Protein AF-A0A7Y6BSY3-F1 (afdb_monomer_lite)

Secondary structure (DSSP, 8-state):
-PPP-----EE-EEE-HHHHHHHHTT--PPPP-TTEEE-SS--HHHHHHHHHHHHHTT--SSHHHHHHHHHTTSEEGGG-

Foldseek 3Di:
DDPPPDDKDWAADEEEPVVVCVVPVVDPDDDDCARYDYDNDDDVVVVVVVVVVQLVQLDDDDPVSSVVSRNRHTPIPVVD

Radius of gyration: 15.55 Å; chains: 1; bounding box: 30×26×54 Å

Organism: NCBI:txid248903

pLDDT: mean 90.12, std 11.7, range [40.72, 97.62]

InterPro domains:
  IPR028964 Immunity protein 8 [PF15586] (6-79)

Structure (mmCIF, N/CA/C/O backbone):
data_AF-A0A7Y6BSY3-F1
#
_entry.id   AF-A0A7Y6BSY3-F1
#
loop_
_atom_site.group_PDB
_atom_site.id
_atom_site.type_symbol
_atom_site.label_atom_id
_atom_site.label_alt_id
_atom_site.label_comp_id
_atom_site.label_asym_id
_atom_site.label_entity_id
_atom_site.label_seq_id
_atom_site.pdbx_PDB_ins_code
_atom_site.Cartn_x
_atom_site.Cartn_y
_atom_site.Cartn_z
_atom_site.occupancy
_atom_site.B_iso_or_equiv
_atom_site.auth_seq_id
_atom_site.auth_comp_id
_atom_site.auth_asym_id
_atom_site.auth_atom_id
_atom_site.pdbx_PDB_model_num
ATOM 1 N N . MET A 1 1 ? -2.546 0.346 -38.098 1.00 40.72 1 MET A N 1
ATOM 2 C CA . MET A 1 1 ? -3.356 -0.213 -36.998 1.00 40.72 1 MET A CA 1
ATOM 3 C C . MET A 1 1 ? -2.681 0.213 -35.702 1.00 40.72 1 MET A C 1
ATOM 5 O O . MET A 1 1 ? -1.582 -0.255 -35.446 1.00 40.72 1 MET A O 1
ATOM 9 N N . LYS A 1 2 ? -3.220 1.204 -34.977 1.00 45.34 2 LYS A N 1
ATOM 10 C CA . LYS A 1 2 ? -2.699 1.543 -33.642 1.00 45.34 2 LYS A CA 1
ATOM 11 C C . LYS A 1 2 ? -3.162 0.421 -32.716 1.00 45.34 2 LYS A C 1
ATOM 13 O O . LYS A 1 2 ? -4.364 0.217 -32.607 1.00 45.34 2 LYS A O 1
ATOM 18 N N . SER A 1 3 ? -2.237 -0.343 -32.147 1.00 51.47 3 SER A N 1
ATOM 19 C CA . SER A 1 3 ? -2.559 -1.246 -31.044 1.00 51.47 3 SER A CA 1
ATOM 20 C C . SER A 1 3 ? -3.114 -0.398 -29.901 1.00 51.47 3 SER A C 1
ATOM 22 O O . SER A 1 3 ? -2.455 0.562 -29.497 1.00 51.47 3 SER A O 1
ATOM 24 N N . GLU A 1 4 ? -4.317 -0.704 -29.419 1.00 59.59 4 GLU A N 1
ATOM 25 C CA . GLU A 1 4 ? -4.781 -0.186 -28.131 1.00 59.59 4 GLU A CA 1
ATOM 26 C C . GLU A 1 4 ? -3.752 -0.594 -27.077 1.00 59.59 4 GLU A C 1
ATOM 28 O O . GLU A 1 4 ? -3.490 -1.781 -26.881 1.00 59.59 4 GLU A O 1
ATOM 33 N N . VAL A 1 5 ? -3.115 0.391 -26.447 1.00 58.03 5 VAL A N 1
ATOM 34 C CA . VAL A 1 5 ? -2.336 0.137 -25.240 1.00 58.03 5 VAL A CA 1
ATOM 35 C C . VAL A 1 5 ? -3.371 -0.113 -24.158 1.00 58.03 5 VAL A C 1
ATOM 37 O O . VAL A 1 5 ? -4.129 0.785 -23.801 1.00 58.03 5 VAL A O 1
ATOM 40 N N . LYS A 1 6 ? -3.478 -1.366 -23.727 1.00 71.62 6 LYS A N 1
ATOM 41 C CA . LYS A 1 6 ? -4.324 -1.723 -22.601 1.00 71.62 6 LYS A CA 1
ATOM 42 C C . LYS A 1 6 ? -3.542 -1.363 -21.344 1.00 71.62 6 LYS A C 1
ATOM 44 O O . LYS A 1 6 ? -2.555 -2.021 -21.026 1.00 71.62 6 LYS A O 1
ATOM 49 N N . ASP A 1 7 ? -3.930 -0.267 -20.708 1.00 83.12 7 ASP A N 1
ATOM 50 C CA . ASP A 1 7 ? -3.318 0.155 -19.455 1.00 83.12 7 ASP A CA 1
ATOM 51 C C . ASP A 1 7 ? -3.752 -0.793 -18.331 1.00 83.12 7 ASP A C 1
ATOM 53 O O . ASP A 1 7 ? -4.921 -1.168 -18.237 1.00 83.12 7 ASP A O 1
ATOM 57 N N . GLU A 1 8 ? -2.806 -1.169 -17.470 1.00 89.38 8 GLU A N 1
ATOM 58 C CA . GLU A 1 8 ? -3.088 -1.948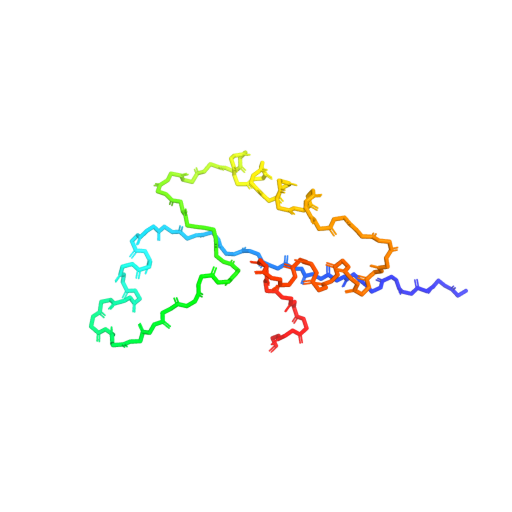 -16.266 1.00 89.38 8 GLU A CA 1
ATOM 59 C C . GLU A 1 8 ? -3.197 -1.014 -15.059 1.00 89.38 8 GLU A C 1
ATOM 61 O O . GLU A 1 8 ? -2.260 -0.279 -14.734 1.00 89.38 8 GLU A O 1
ATOM 66 N N . VAL A 1 9 ? -4.347 -1.041 -14.380 1.00 93.12 9 VAL A N 1
ATOM 67 C CA . VAL A 1 9 ? -4.648 -0.125 -13.272 1.00 93.12 9 VAL A CA 1
ATOM 68 C C . VAL A 1 9 ? -4.549 -0.846 -11.933 1.00 93.12 9 VAL A C 1
ATOM 70 O O . VAL A 1 9 ? -5.292 -1.782 -11.651 1.00 93.12 9 VAL A O 1
ATOM 73 N N . PHE A 1 10 ? -3.671 -0.349 -11.062 1.00 95.12 10 PHE A N 1
ATOM 74 C CA . PHE A 1 10 ? -3.502 -0.835 -9.693 1.00 95.12 10 PHE A CA 1
ATOM 75 C C . PHE A 1 10 ? -3.922 0.239 -8.689 1.00 95.12 10 PHE A C 1
ATOM 77 O O . PHE A 1 10 ? -3.441 1.373 -8.731 1.00 95.12 10 PHE A O 1
ATOM 84 N N . ARG A 1 11 ? -4.823 -0.113 -7.769 1.00 95.50 11 ARG A N 1
ATOM 85 C CA . ARG A 1 11 ? -5.453 0.815 -6.824 1.00 95.50 11 ARG A CA 1
ATOM 86 C C . ARG A 1 11 ? -4.887 0.659 -5.415 1.00 95.50 11 ARG A C 1
ATOM 88 O O . ARG A 1 11 ? -4.757 -0.450 -4.895 1.00 95.50 11 ARG A O 1
ATOM 95 N N . PHE A 1 12 ? -4.624 1.801 -4.785 1.00 96.31 12 PHE A N 1
ATOM 96 C CA . PHE A 1 12 ? -4.421 1.928 -3.346 1.00 96.31 12 PHE A CA 1
ATOM 97 C C . PHE A 1 12 ? -5.568 2.736 -2.738 1.00 96.31 12 PHE A C 1
ATOM 99 O O . PHE A 1 12 ? -5.953 3.781 -3.261 1.00 96.31 12 PHE A O 1
ATOM 106 N N . TYR A 1 13 ? -6.071 2.283 -1.599 1.00 95.12 13 TYR A N 1
ATOM 107 C CA . TYR A 1 13 ? -7.042 2.974 -0.771 1.00 95.12 13 TYR A CA 1
ATOM 108 C C . TYR A 1 13 ? -6.324 3.615 0.406 1.00 95.12 13 TYR A C 1
ATOM 110 O O . TYR A 1 13 ? -5.669 2.942 1.201 1.00 95.12 13 TYR A O 1
ATOM 118 N N . ILE A 1 14 ? -6.455 4.929 0.533 1.00 96.25 14 ILE A N 1
ATOM 119 C CA . ILE A 1 14 ? -5.876 5.662 1.653 1.00 96.25 14 ILE A CA 1
ATOM 120 C C . ILE A 1 14 ? -6.952 5.801 2.715 1.00 96.25 14 ILE A C 1
ATOM 122 O O . ILE A 1 14 ? -8.003 6.392 2.470 1.00 96.25 14 ILE A O 1
ATOM 126 N N . VAL A 1 15 ? -6.700 5.235 3.890 1.00 95.94 15 VAL A N 1
ATOM 127 C CA . VAL A 1 15 ? -7.690 5.163 4.968 1.00 95.94 15 VAL A CA 1
ATOM 128 C C . VAL A 1 15 ? -7.109 5.685 6.272 1.00 95.94 15 VAL A C 1
ATOM 130 O O . VAL A 1 15 ? -5.901 5.652 6.506 1.00 95.94 15 VAL A O 1
ATOM 133 N N . SER A 1 16 ? -7.982 6.175 7.147 1.00 95.31 16 SER A N 1
ATOM 134 C CA . SER A 1 16 ? -7.577 6.566 8.496 1.00 95.31 16 SER A CA 1
ATOM 135 C C . SER A 1 16 ? -7.534 5.348 9.429 1.00 95.31 16 SER A C 1
ATOM 137 O O . SER A 1 16 ? -8.301 4.403 9.231 1.00 95.31 16 SER A O 1
ATOM 139 N N . PRO A 1 17 ? -6.738 5.374 10.511 1.00 95.31 17 PRO A N 1
ATOM 140 C CA . PRO A 1 17 ? -6.793 4.351 11.553 1.00 95.31 17 PRO A CA 1
ATOM 141 C C . PRO A 1 17 ? -8.201 4.155 12.132 1.00 95.31 17 PRO A C 1
ATOM 143 O O . PRO A 1 17 ? -8.579 3.038 12.465 1.00 95.31 17 PRO A O 1
ATOM 146 N N . LYS A 1 18 ? -9.011 5.224 12.195 1.00 95.00 18 LYS A N 1
ATOM 147 C CA . LYS A 1 18 ? -10.409 5.156 12.651 1.00 95.00 18 LYS A CA 1
ATOM 148 C C . LYS A 1 18 ? -11.267 4.248 11.771 1.00 95.00 18 LYS A C 1
ATOM 150 O O . LYS A 1 18 ? -12.162 3.590 12.288 1.00 95.00 18 LYS A O 1
ATOM 155 N N . TRP A 1 19 ? -11.004 4.208 10.463 1.00 93.12 19 TRP A N 1
ATOM 156 C CA . TRP A 1 19 ? -11.704 3.296 9.560 1.00 93.12 19 TRP A CA 1
ATOM 157 C C . TRP A 1 19 ? -11.387 1.841 9.907 1.00 93.12 19 TRP A C 1
ATOM 159 O O . TRP A 1 19 ? -12.316 1.064 10.090 1.00 93.12 19 TRP A O 1
ATOM 169 N N . LEU A 1 20 ? -10.106 1.499 10.091 1.00 92.56 20 LEU A N 1
ATOM 170 C CA . LEU A 1 20 ? -9.711 0.135 10.454 1.00 92.56 20 LEU A CA 1
ATOM 171 C C . LEU A 1 20 ? -10.323 -0.283 11.796 1.00 92.56 20 LEU A C 1
ATOM 173 O O . LEU A 1 20 ? -10.877 -1.371 11.899 1.00 92.56 20 LEU A O 1
ATOM 177 N N . LEU A 1 21 ? -10.282 0.597 12.803 1.00 93.31 21 LEU A N 1
ATOM 178 C CA . LEU A 1 21 ? -10.906 0.327 14.101 1.00 93.31 21 LEU A CA 1
ATOM 179 C C . LEU A 1 21 ? -12.401 0.037 13.963 1.00 93.31 21 LEU A C 1
ATOM 181 O O . LEU A 1 21 ? -12.879 -0.931 14.536 1.00 93.31 21 LEU A O 1
ATOM 185 N N . LYS A 1 22 ? -13.119 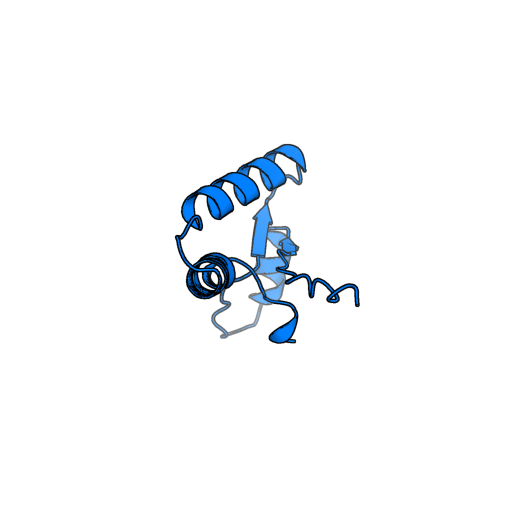0.824 13.155 1.00 92.38 22 LYS A N 1
ATOM 186 C CA . LYS A 1 22 ? -14.548 0.613 12.900 1.00 92.38 22 LYS A CA 1
ATOM 187 C C . LYS A 1 22 ? -14.833 -0.706 12.173 1.00 92.38 22 LYS A C 1
ATOM 189 O O . LYS A 1 22 ? -15.864 -1.313 12.423 1.00 92.38 22 LYS A O 1
ATOM 194 N N . VAL A 1 23 ? -13.962 -1.127 11.253 1.00 90.62 23 VAL A N 1
ATOM 195 C CA . VAL A 1 23 ? -14.110 -2.411 10.542 1.00 90.62 23 VAL A CA 1
ATOM 196 C C . VAL A 1 23 ? -13.902 -3.595 11.491 1.00 90.62 23 VAL A C 1
ATOM 198 O O . VAL A 1 23 ? -14.589 -4.606 11.371 1.00 90.62 23 VAL A O 1
ATOM 201 N N . LEU A 1 24 ? -12.976 -3.463 12.442 1.00 92.25 24 LEU A N 1
ATOM 202 C CA . LEU A 1 24 ? -12.660 -4.508 13.417 1.00 92.25 24 LEU A CA 1
ATOM 203 C C . LEU A 1 24 ? -13.612 -4.526 14.623 1.00 92.25 24 LEU A C 1
ATOM 205 O O . LEU A 1 24 ? -13.743 -5.550 15.289 1.00 92.25 24 LEU A O 1
ATOM 209 N N . GLU A 1 25 ? -14.273 -3.411 14.931 1.00 94.31 25 GLU A N 1
ATOM 210 C CA . GLU A 1 25 ? -15.176 -3.299 16.076 1.00 94.31 25 GLU A CA 1
ATOM 211 C C . GLU A 1 25 ? -16.348 -4.288 15.967 1.00 94.31 25 GLU A C 1
ATOM 213 O O . GLU A 1 25 ? -17.139 -4.249 15.026 1.00 94.31 25 GLU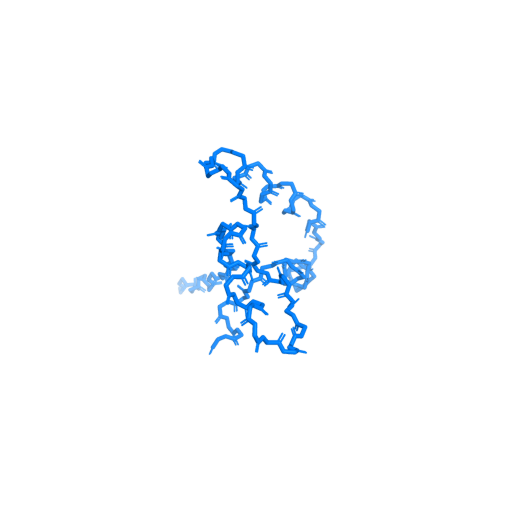 A O 1
ATOM 218 N N . GLY A 1 26 ? -16.457 -5.195 16.944 1.00 88.50 26 GLY A N 1
ATOM 219 C CA . GLY A 1 26 ? -17.501 -6.226 16.972 1.00 88.50 26 GLY A CA 1
ATOM 220 C C . GLY A 1 26 ? -17.344 -7.322 15.910 1.00 88.50 26 GLY A C 1
ATOM 221 O O . GLY A 1 26 ? -18.282 -8.089 15.696 1.00 88.50 26 GLY A O 1
ATOM 222 N N . SER A 1 27 ? -16.189 -7.396 15.244 1.00 87.44 27 SER A N 1
ATOM 223 C CA . SER A 1 27 ? -15.871 -8.400 14.230 1.00 87.44 27 SER A CA 1
ATOM 224 C C . SER A 1 27 ? -14.816 -9.378 14.750 1.00 87.44 27 SER A C 1
ATOM 226 O O . SER A 1 27 ? -13.734 -8.965 15.154 1.00 87.44 27 SER A O 1
ATOM 228 N N . ASP A 1 28 ? -15.085 -10.682 14.656 1.00 87.56 28 ASP A N 1
ATOM 229 C CA . ASP A 1 28 ? -14.080 -11.735 14.891 1.00 87.56 28 ASP A CA 1
ATOM 230 C C . ASP A 1 28 ? -13.215 -12.009 13.642 1.00 87.56 28 ASP A C 1
ATOM 232 O O . ASP A 1 28 ? -12.450 -12.976 13.587 1.00 87.56 28 ASP A O 1
ATOM 236 N N . LYS A 1 29 ? -13.363 -11.196 12.587 1.00 86.38 29 LYS A N 1
ATOM 237 C CA . LYS A 1 29 ? -12.659 -11.395 11.318 1.00 86.38 29 LYS A CA 1
ATOM 238 C C . LYS A 1 29 ? -11.252 -10.813 11.367 1.00 86.38 29 LYS A C 1
ATOM 240 O O . LYS A 1 29 ? -11.010 -9.739 11.909 1.00 86.38 29 LYS A O 1
ATOM 245 N N . ILE A 1 30 ? -10.333 -11.515 10.713 1.00 87.94 30 ILE A N 1
ATOM 246 C CA . ILE A 1 30 ? -8.982 -11.028 10.454 1.00 87.94 30 ILE A CA 1
ATOM 247 C C . ILE A 1 30 ? -9.012 -10.232 9.150 1.00 87.94 30 ILE A C 1
ATOM 249 O O . ILE A 1 30 ? -9.290 -10.790 8.089 1.00 87.94 30 ILE A O 1
ATOM 253 N N . GLU A 1 31 ? -8.697 -8.942 9.230 1.00 89.62 31 GLU A N 1
ATOM 254 C CA . GLU A 1 31 ? -8.598 -8.072 8.058 1.00 89.62 31 GLU A CA 1
ATOM 255 C C . GLU A 1 31 ? -7.199 -8.120 7.439 1.00 89.62 31 GLU A C 1
ATOM 257 O O . GLU A 1 31 ? -6.180 -8.002 8.126 1.00 89.62 31 GLU A O 1
ATOM 262 N N . LEU A 1 32 ? -7.149 -8.254 6.113 1.00 87.31 32 LEU A N 1
ATOM 263 C CA . LEU A 1 32 ? -5.909 -8.218 5.345 1.00 87.31 32 LEU A CA 1
ATOM 264 C C . LEU A 1 32 ? -5.713 -6.820 4.746 1.00 87.31 32 LEU A C 1
ATOM 266 O O . LEU A 1 32 ? -6.486 -6.384 3.902 1.00 87.31 32 LEU A O 1
ATOM 270 N N . GLY A 1 33 ? -4.631 -6.132 5.114 1.00 89.38 33 GLY A N 1
ATOM 271 C CA . GLY A 1 33 ? -4.358 -4.755 4.674 1.00 89.38 33 GLY A CA 1
ATOM 272 C C . GLY A 1 33 ? -3.911 -4.575 3.213 1.00 89.38 33 GLY A C 1
ATOM 273 O O . GLY A 1 33 ? -3.372 -3.518 2.884 1.00 89.38 33 GLY A O 1
ATOM 274 N N . ARG A 1 34 ? -4.072 -5.575 2.331 1.00 93.50 34 ARG A N 1
ATOM 275 C CA . ARG A 1 34 ? -3.666 -5.462 0.914 1.00 93.50 34 ARG A CA 1
ATOM 276 C C . ARG A 1 34 ? -4.459 -4.343 0.239 1.00 93.50 34 ARG A C 1
ATOM 278 O O . ARG A 1 34 ? -5.670 -4.264 0.393 1.00 93.50 34 ARG A O 1
ATOM 285 N N . GLY A 1 35 ? -3.778 -3.484 -0.514 1.00 95.44 35 GLY A N 1
ATOM 286 C CA . GLY A 1 35 ? -4.390 -2.335 -1.173 1.00 95.44 35 GLY A CA 1
ATOM 287 C C . GLY A 1 35 ? -4.612 -1.135 -0.259 1.00 95.44 35 GLY A C 1
ATOM 288 O O . GLY A 1 35 ? -5.011 -0.096 -0.767 1.00 95.44 35 GLY A O 1
ATOM 289 N N . TYR A 1 36 ? -4.332 -1.215 1.047 1.00 95.81 36 TYR A N 1
ATOM 290 C CA . TYR A 1 36 ? -4.584 -0.117 1.980 1.00 95.81 36 TYR A CA 1
ATOM 291 C C . TYR A 1 36 ? -3.298 0.583 2.430 1.00 95.81 36 TYR A C 1
ATOM 293 O O . TYR A 1 36 ? -2.351 -0.038 2.914 1.00 95.81 36 TYR A O 1
ATOM 301 N N . LEU A 1 37 ? -3.292 1.912 2.340 1.00 95.81 37 LEU A N 1
ATOM 302 C CA . LEU A 1 37 ? -2.323 2.784 2.998 1.00 95.81 37 LEU A CA 1
ATOM 303 C C . LEU A 1 37 ? -3.020 3.480 4.168 1.00 95.81 37 LEU A C 1
ATOM 305 O O . LEU A 1 37 ? -3.845 4.372 3.980 1.00 95.81 37 LEU A O 1
ATOM 309 N N . ILE A 1 38 ? -2.698 3.055 5.387 1.00 95.44 38 ILE A N 1
ATOM 310 C CA . ILE A 1 38 ? -3.321 3.581 6.603 1.00 95.44 38 ILE A CA 1
ATOM 311 C C . ILE A 1 38 ? -2.492 4.758 7.124 1.00 95.44 38 ILE A C 1
ATOM 313 O O . ILE A 1 38 ? -1.318 4.584 7.447 1.00 95.44 38 ILE A O 1
ATOM 317 N N . THR A 1 39 ? -3.088 5.948 7.226 1.00 95.06 39 THR A N 1
ATOM 318 C CA . THR A 1 39 ? -2.406 7.152 7.733 1.00 95.06 39 THR A CA 1
ATOM 319 C C . THR A 1 39 ? -3.272 7.945 8.708 1.00 95.06 39 THR A C 1
ATOM 321 O O . THR A 1 39 ? -4.457 8.172 8.469 1.00 95.06 39 THR A O 1
ATOM 324 N N . SER A 1 40 ? -2.689 8.372 9.831 1.00 94.25 40 SER A N 1
ATOM 325 C CA . SER A 1 40 ? -3.344 9.254 10.809 1.00 94.25 40 SER A CA 1
ATOM 326 C C . SER A 1 40 ? -3.402 10.714 10.357 1.00 94.25 40 SER A C 1
ATOM 328 O O . SER A 1 40 ? -4.268 11.455 10.816 1.00 94.25 40 SER A O 1
ATOM 330 N N . ASP A 1 41 ? -2.503 11.107 9.458 1.00 93.38 41 ASP A N 1
ATOM 331 C CA . ASP A 1 41 ? -2.355 12.456 8.924 1.00 93.38 41 ASP A CA 1
ATOM 332 C C . ASP A 1 41 ? -2.250 12.352 7.399 1.00 93.38 41 ASP A C 1
ATOM 334 O O . ASP A 1 41 ? -1.246 11.878 6.853 1.00 93.38 41 ASP A O 1
ATOM 338 N N . TYR A 1 42 ? -3.337 12.690 6.702 1.00 93.94 42 TYR A N 1
ATOM 339 C CA . TYR A 1 42 ? -3.356 12.623 5.247 1.00 93.94 42 TYR A CA 1
ATOM 340 C C . TYR A 1 42 ? -2.454 13.713 4.674 1.00 93.94 42 TYR A C 1
ATOM 342 O O . TYR A 1 42 ? -2.730 14.905 4.781 1.00 93.94 42 TYR A O 1
ATOM 350 N N . ASN A 1 43 ? -1.388 13.280 4.012 1.00 96.19 43 ASN A N 1
ATOM 351 C CA . ASN A 1 43 ? -0.471 14.150 3.302 1.00 96.19 43 ASN A CA 1
ATOM 352 C C . ASN A 1 43 ? -0.121 13.493 1.968 1.00 96.19 43 ASN A C 1
ATOM 354 O O . ASN A 1 43 ? 0.529 12.446 1.943 1.00 96.19 43 ASN A O 1
ATOM 358 N N . ILE A 1 44 ? -0.558 14.112 0.872 1.00 96.19 44 ILE A N 1
ATOM 359 C CA . ILE A 1 44 ? -0.408 13.547 -0.471 1.00 96.19 44 ILE A CA 1
ATOM 360 C C . ILE A 1 44 ? 1.059 13.295 -0.831 1.00 96.19 44 ILE A C 1
ATOM 362 O O . ILE A 1 44 ? 1.382 12.217 -1.310 1.00 96.19 44 ILE A O 1
ATOM 366 N N . SER A 1 45 ? 1.974 14.202 -0.483 1.00 97.50 45 SER A N 1
ATOM 367 C CA . SER A 1 45 ? 3.399 14.031 -0.784 1.00 97.50 45 SER A CA 1
ATOM 368 C C . SER A 1 45 ? 4.011 12.841 -0.038 1.00 97.50 45 SER A C 1
ATOM 370 O O . SER A 1 45 ? 4.821 12.105 -0.600 1.00 97.50 45 SER A O 1
ATOM 372 N N . LYS A 1 46 ? 3.604 12.596 1.218 1.00 97.00 46 LYS A N 1
ATOM 373 C CA . LYS A 1 46 ? 4.033 11.398 1.969 1.00 97.00 46 LYS A CA 1
ATOM 374 C C . LYS A 1 46 ? 3.468 10.114 1.354 1.00 97.00 46 LYS A C 1
ATOM 376 O O . LYS A 1 46 ? 4.170 9.104 1.297 1.00 97.00 46 LYS A O 1
ATOM 381 N N . VAL A 1 47 ? 2.215 10.150 0.899 1.00 96.62 47 VAL A N 1
ATOM 382 C CA . VAL A 1 47 ? 1.559 9.028 0.213 1.00 96.62 47 VAL A CA 1
ATOM 383 C C . VAL A 1 47 ? 2.280 8.710 -1.095 1.00 96.62 47 VAL A C 1
ATOM 385 O O . VAL A 1 47 ? 2.671 7.564 -1.303 1.00 96.62 47 VAL A O 1
ATOM 388 N N . GLU A 1 48 ? 2.506 9.709 -1.946 1.00 97.50 48 GLU A N 1
ATOM 389 C CA . GLU A 1 48 ? 3.214 9.560 -3.221 1.00 97.50 48 GLU A CA 1
ATOM 390 C C . GLU A 1 48 ? 4.624 9.015 -3.009 1.00 97.50 48 GLU A C 1
ATOM 392 O O . GLU A 1 48 ? 5.025 8.056 -3.667 1.00 97.50 48 GLU A O 1
ATOM 397 N N . TYR A 1 49 ? 5.362 9.560 -2.037 1.00 97.62 49 TYR A N 1
ATOM 398 C CA . TYR A 1 49 ? 6.680 9.048 -1.669 1.00 97.62 49 TYR A CA 1
ATOM 399 C C . TYR A 1 49 ? 6.626 7.565 -1.277 1.00 97.62 49 TYR A C 1
ATOM 401 O O . TYR A 1 49 ? 7.455 6.762 -1.722 1.00 97.62 49 TYR A O 1
ATOM 409 N N . ARG A 1 50 ? 5.630 7.169 -0.473 1.00 96.81 50 ARG A N 1
ATOM 410 C CA . ARG A 1 50 ? 5.458 5.772 -0.067 1.00 96.81 50 ARG A CA 1
ATOM 411 C C . ARG A 1 50 ? 5.113 4.862 -1.247 1.00 96.81 50 ARG A C 1
ATOM 413 O O . ARG A 1 50 ? 5.703 3.785 -1.342 1.00 96.81 50 ARG A O 1
ATOM 420 N N . ILE A 1 51 ? 4.215 5.285 -2.137 1.00 96.75 51 ILE A N 1
ATOM 421 C CA . ILE A 1 51 ? 3.859 4.538 -3.353 1.00 96.75 51 ILE A CA 1
ATOM 422 C C . ILE A 1 51 ? 5.093 4.379 -4.244 1.00 96.75 51 ILE A C 1
ATOM 424 O O . ILE A 1 51 ? 5.433 3.258 -4.607 1.00 96.75 51 ILE A O 1
ATOM 428 N N . ASN A 1 52 ? 5.836 5.455 -4.505 1.00 97.06 52 ASN A N 1
ATOM 429 C CA . ASN A 1 52 ? 7.064 5.399 -5.301 1.00 97.06 52 ASN A CA 1
ATOM 430 C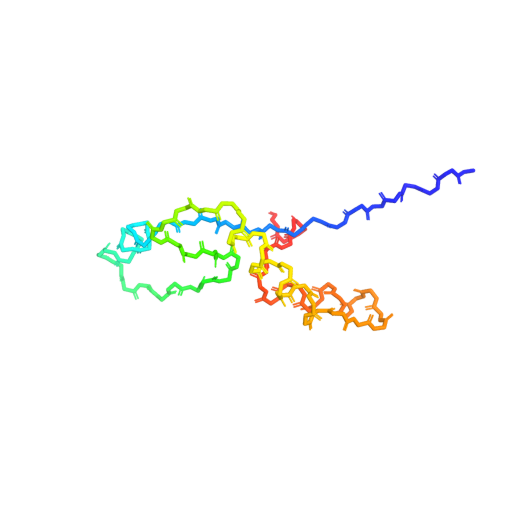 C . ASN A 1 52 ? 8.121 4.470 -4.687 1.00 97.06 52 ASN A C 1
ATOM 432 O O . ASN A 1 52 ? 8.778 3.720 -5.405 1.00 97.06 52 ASN A O 1
ATOM 436 N N . THR A 1 53 ? 8.241 4.452 -3.356 1.00 97.12 53 THR A N 1
ATOM 437 C CA . THR A 1 53 ? 9.128 3.515 -2.647 1.00 97.12 53 THR A CA 1
ATOM 438 C C . THR A 1 53 ? 8.703 2.059 -2.870 1.00 97.12 53 THR A C 1
ATOM 440 O O . THR A 1 53 ? 9.548 1.189 -3.071 1.00 97.12 53 THR A O 1
ATOM 443 N N . ILE A 1 54 ? 7.398 1.768 -2.852 1.00 96.19 54 ILE A N 1
ATOM 444 C CA . ILE A 1 54 ? 6.868 0.430 -3.164 1.00 96.19 54 ILE A CA 1
ATOM 445 C C . ILE A 1 54 ? 7.163 0.067 -4.624 1.00 96.19 54 ILE A C 1
ATOM 447 O O . ILE A 1 54 ? 7.697 -1.012 -4.885 1.00 96.19 54 ILE A O 1
ATOM 451 N N . LEU A 1 55 ? 6.874 0.971 -5.562 1.00 95.06 55 LEU A N 1
ATOM 452 C CA . LEU A 1 55 ? 7.086 0.747 -6.993 1.00 95.06 55 LEU A CA 1
ATOM 453 C C . LEU A 1 55 ? 8.567 0.551 -7.339 1.00 95.06 55 LEU A C 1
ATOM 455 O O . LEU A 1 55 ? 8.887 -0.307 -8.160 1.00 95.06 55 LEU A O 1
ATOM 459 N N . GLY A 1 56 ? 9.479 1.246 -6.654 1.00 95.38 56 GLY A N 1
ATOM 460 C CA . GLY A 1 56 ? 10.923 1.024 -6.781 1.00 95.38 56 GLY A CA 1
ATOM 461 C C . GLY A 1 56 ? 11.336 -0.424 -6.484 1.00 95.38 56 GLY A C 1
ATOM 462 O O . GLY A 1 56 ? 12.215 -0.963 -7.149 1.00 95.38 56 GLY A O 1
ATOM 463 N N . ASN A 1 57 ? 10.640 -1.104 -5.567 1.00 93.31 57 ASN A N 1
ATOM 464 C CA . ASN A 1 57 ? 10.882 -2.518 -5.247 1.00 93.31 57 ASN A CA 1
ATOM 465 C C . ASN A 1 57 ? 10.201 -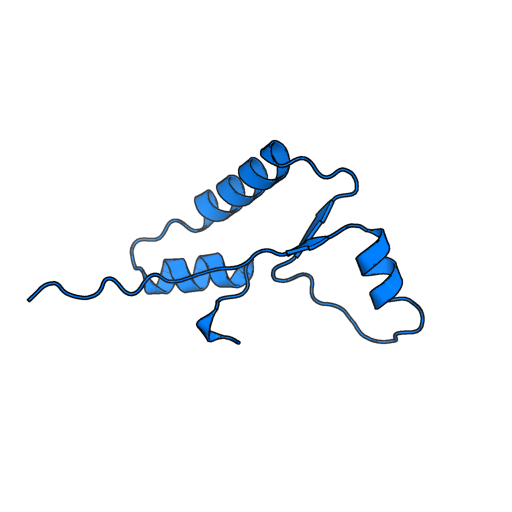3.502 -6.218 1.00 93.31 57 ASN A C 1
ATOM 467 O O . ASN A 1 57 ? 10.443 -4.716 -6.149 1.00 93.31 57 ASN A O 1
ATOM 471 N N . CYS A 1 58 ? 9.349 -3.004 -7.117 1.00 95.56 58 CYS A N 1
ATOM 472 C CA . CYS A 1 58 ? 8.591 -3.796 -8.089 1.00 95.56 58 CYS A CA 1
ATOM 473 C C . CYS A 1 58 ? 9.233 -3.818 -9.485 1.00 95.56 58 CYS A C 1
ATOM 475 O O . CYS A 1 58 ? 8.688 -4.444 -10.386 1.00 95.56 58 CYS A O 1
ATOM 477 N N . GLN A 1 59 ? 10.394 -3.183 -9.670 1.00 92.44 59 GLN A N 1
ATOM 478 C CA . GLN A 1 59 ? 11.118 -3.204 -10.944 1.00 92.44 59 GLN A CA 1
ATOM 479 C C . GLN A 1 59 ? 11.572 -4.628 -11.286 1.00 92.44 59 GLN A C 1
ATOM 481 O O . GLN A 1 59 ? 12.275 -5.270 -10.501 1.00 92.44 59 GLN A O 1
ATOM 486 N N . ARG A 1 60 ? 11.150 -5.139 -12.443 1.00 94.25 60 ARG A N 1
ATOM 487 C CA . ARG A 1 60 ? 11.464 -6.485 -12.947 1.00 94.25 60 ARG A CA 1
ATOM 488 C C . ARG A 1 60 ? 11.726 -6.429 -14.448 1.00 94.25 60 ARG A C 1
ATOM 490 O O . ARG A 1 60 ? 11.424 -5.432 -15.096 1.00 94.25 60 ARG A O 1
ATOM 497 N N . THR A 1 61 ? 12.304 -7.501 -14.983 1.00 94.38 61 THR A N 1
ATOM 498 C CA . THR A 1 61 ? 12.615 -7.616 -16.414 1.00 94.38 61 THR A CA 1
ATOM 499 C C . THR A 1 61 ? 11.368 -7.872 -17.256 1.00 94.38 61 THR A C 1
ATOM 501 O O . THR A 1 61 ? 11.248 -7.306 -18.338 1.00 94.38 61 THR A O 1
ATOM 504 N N . PHE A 1 62 ? 10.442 -8.703 -16.768 1.00 94.00 62 PHE A N 1
ATOM 505 C CA . PHE A 1 62 ? 9.236 -9.089 -17.498 1.00 94.00 62 PHE A CA 1
ATOM 506 C C . PHE A 1 62 ? 7.994 -8.414 -16.919 1.00 94.00 62 PHE A C 1
ATOM 508 O O . PHE A 1 62 ? 7.892 -8.216 -15.709 1.00 94.00 62 PHE A O 1
ATOM 515 N N . TRP A 1 63 ? 7.045 -8.062 -17.790 1.00 90.75 63 TRP A N 1
ATOM 516 C CA . TRP A 1 63 ? 5.832 -7.340 -17.395 1.00 90.75 63 TRP A CA 1
ATOM 517 C C . TRP A 1 63 ? 4.960 -8.141 -16.425 1.00 90.75 63 TRP A C 1
ATOM 519 O O . TRP A 1 63 ? 4.515 -7.597 -15.418 1.00 90.75 63 TRP A O 1
ATOM 529 N N . ASP A 1 64 ? 4.810 -9.444 -16.656 1.00 92.19 64 ASP A N 1
ATOM 530 C CA . ASP A 1 64 ? 4.057 -10.329 -15.762 1.00 92.19 64 ASP A CA 1
ATOM 531 C C . ASP A 1 64 ? 4.656 -10.337 -14.344 1.00 92.19 64 ASP A C 1
ATOM 533 O O . ASP A 1 64 ? 3.932 -10.279 -13.351 1.00 92.19 64 ASP A O 1
ATOM 537 N N . ASP A 1 65 ? 5.987 -10.284 -14.226 1.00 94.62 65 ASP A N 1
ATOM 538 C CA . ASP A 1 65 ? 6.662 -10.179 -12.929 1.00 94.62 65 ASP A CA 1
ATOM 539 C C . ASP A 1 65 ? 6.440 -8.814 -12.259 1.00 94.62 65 ASP A C 1
ATOM 541 O O . ASP A 1 65 ? 6.400 -8.729 -11.027 1.00 94.62 65 ASP A O 1
ATOM 545 N N . VAL A 1 66 ? 6.297 -7.737 -13.043 1.00 94.38 66 VAL A N 1
ATOM 546 C CA . VAL A 1 66 ? 5.927 -6.407 -12.528 1.00 94.38 66 VAL A CA 1
ATOM 547 C C . VAL A 1 66 ? 4.503 -6.444 -11.976 1.00 94.38 66 VAL A C 1
ATOM 549 O O . VAL A 1 66 ? 4.295 -6.025 -10.834 1.00 94.38 66 VAL A O 1
ATOM 552 N N . ILE A 1 67 ? 3.549 -7.003 -12.731 1.00 93.31 67 ILE A N 1
ATOM 553 C CA . ILE A 1 67 ? 2.157 -7.198 -12.294 1.00 93.31 67 ILE A CA 1
ATOM 554 C C . ILE A 1 67 ? 2.132 -7.996 -10.989 1.00 93.31 67 ILE A C 1
ATOM 556 O O . ILE A 1 67 ? 1.553 -7.542 -9.997 1.00 93.31 67 ILE A O 1
ATOM 560 N N . HIS A 1 68 ? 2.820 -9.139 -10.938 1.00 93.56 68 HIS A N 1
ATOM 561 C CA . HIS A 1 68 ? 2.928 -9.947 -9.723 1.00 93.56 68 HIS A CA 1
ATOM 562 C C . HIS A 1 68 ? 3.577 -9.175 -8.568 1.00 93.56 68 HIS A C 1
ATOM 564 O O . HIS A 1 68 ? 3.144 -9.289 -7.420 1.00 93.56 68 HIS A O 1
ATOM 570 N N . GLY A 1 69 ? 4.590 -8.355 -8.852 1.00 95.88 69 GLY A N 1
ATOM 571 C CA . GLY A 1 69 ? 5.262 -7.512 -7.869 1.00 95.88 69 GLY A CA 1
ATOM 572 C C . GLY A 1 69 ? 4.328 -6.491 -7.220 1.00 95.88 69 GLY A C 1
ATOM 573 O O . GLY A 1 69 ? 4.282 -6.424 -5.986 1.00 95.88 69 GLY A O 1
ATOM 574 N N . ILE A 1 70 ? 3.586 -5.740 -8.040 1.00 95.88 70 ILE A N 1
ATOM 575 C CA . ILE A 1 70 ? 2.667 -4.671 -7.616 1.00 95.88 70 ILE A CA 1
ATOM 576 C C . ILE A 1 70 ? 1.430 -5.250 -6.917 1.00 95.88 70 ILE A C 1
ATOM 578 O O . ILE A 1 70 ? 1.009 -4.712 -5.889 1.00 95.88 70 ILE A O 1
ATOM 582 N N . SER A 1 71 ? 0.902 -6.381 -7.399 1.00 95.00 71 SER A N 1
ATOM 583 C CA . SER A 1 71 ? -0.301 -7.045 -6.853 1.00 95.00 71 SER A CA 1
ATOM 584 C C . SER A 1 71 ? -0.149 -7.500 -5.397 1.00 95.00 71 SER A C 1
ATOM 586 O O . SER A 1 71 ? -1.130 -7.717 -4.691 1.00 95.00 71 SER A O 1
ATOM 588 N N . ARG A 1 72 ? 1.085 -7.604 -4.886 1.00 93.81 72 ARG A N 1
ATOM 589 C CA . ARG A 1 72 ? 1.331 -7.853 -3.452 1.00 93.81 72 ARG A CA 1
ATOM 590 C C . ARG A 1 72 ? 0.940 -6.674 -2.563 1.00 93.81 72 ARG A C 1
ATOM 592 O O . ARG A 1 72 ? 0.755 -6.858 -1.362 1.00 93.81 72 ARG A O 1
ATOM 599 N N . TYR A 1 73 ? 0.851 -5.475 -3.131 1.00 95.69 73 TYR A N 1
ATOM 600 C CA . TYR A 1 73 ? 0.620 -4.233 -2.398 1.00 95.69 73 TYR A CA 1
ATOM 601 C C . TYR A 1 73 ? -0.696 -3.561 -2.776 1.00 95.69 73 TYR A C 1
ATOM 603 O O . TYR A 1 73 ? -1.371 -3.052 -1.886 1.00 95.69 73 TYR A O 1
ATOM 611 N N . ALA A 1 74 ? -1.041 -3.545 -4.062 1.00 96.00 74 ALA A N 1
ATOM 612 C CA . ALA A 1 74 ? -2.216 -2.871 -4.608 1.00 96.00 74 ALA A CA 1
ATOM 613 C C . ALA A 1 74 ? -3.298 -3.874 -5.032 1.00 96.00 74 ALA A C 1
ATOM 615 O O . ALA A 1 74 ? -3.047 -5.076 -5.105 1.00 96.00 74 ALA A O 1
ATOM 616 N N . ILE A 1 75 ? -4.498 -3.372 -5.319 1.00 95.69 75 ILE A N 1
ATOM 617 C CA . ILE A 1 75 ? -5.587 -4.163 -5.907 1.00 95.69 75 ILE A CA 1
ATOM 618 C C . ILE A 1 75 ? -5.603 -3.906 -7.409 1.00 95.69 75 ILE A C 1
ATOM 620 O O . ILE A 1 75 ? -5.683 -2.750 -7.832 1.00 95.69 75 ILE A O 1
ATOM 624 N N . TRP A 1 76 ? -5.496 -4.961 -8.207 1.00 94.62 76 TRP A N 1
ATOM 625 C CA . TRP A 1 76 ? -5.536 -4.841 -9.661 1.00 94.62 76 TRP A CA 1
ATOM 626 C C . TRP A 1 76 ? -6.991 -4.717 -10.124 1.00 94.62 76 TRP A C 1
ATOM 628 O O . TRP A 1 76 ? -7.862 -5.425 -9.630 1.00 94.62 76 TRP A O 1
ATOM 638 N N . GLU A 1 77 ? -7.281 -3.799 -11.046 1.00 90.56 77 GLU A N 1
ATOM 639 C CA . GLU A 1 77 ? -8.651 -3.553 -11.517 1.00 90.56 77 GLU A CA 1
ATOM 640 C C . GLU A 1 77 ? -9.299 -4.785 -12.162 1.00 90.56 77 GLU A C 1
ATOM 642 O O . GLU A 1 77 ? -10.506 -4.950 -12.054 1.00 90.56 77 GLU A O 1
ATOM 647 N N . SER A 1 78 ? -8.514 -5.680 -12.764 1.00 85.56 78 SER A N 1
ATOM 648 C CA . SER A 1 78 ? -9.037 -6.928 -13.333 1.00 85.56 78 SER A CA 1
ATOM 649 C C . SER A 1 78 ? -9.432 -7.981 -12.283 1.00 85.56 78 SER A C 1
ATOM 651 O O . SER A 1 78 ? -10.064 -8.973 -12.641 1.00 85.56 78 SER A O 1
ATOM 653 N N . GLU A 1 79 ? -9.065 -7.791 -11.006 1.00 78.69 79 GLU A N 1
ATOM 654 C CA . GLU A 1 79 ? -9.503 -8.640 -9.885 1.00 78.69 79 GLU A CA 1
ATOM 655 C C . GLU A 1 79 ? -10.922 -8.293 -9.397 1.00 78.69 79 GLU A C 1
ATOM 657 O O . GLU A 1 79 ? -11.461 -9.031 -8.567 1.00 78.69 79 GLU A O 1
ATOM 662 N N . GLN A 1 80 ? -11.496 -7.166 -9.844 1.00 59.31 80 GLN A N 1
A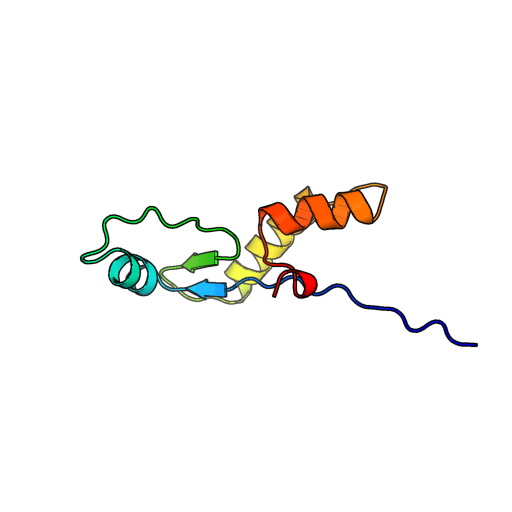TOM 663 C CA . GLN A 1 80 ? -12.829 -6.687 -9.450 1.00 59.31 80 GLN A CA 1
ATOM 664 C C . GLN A 1 80 ? -13.916 -7.143 -10.423 1.00 59.31 80 GLN A C 1
ATOM 666 O O . GLN A 1 80 ? -15.017 -7.463 -9.919 1.00 59.31 80 GLN A O 1
#

Sequence (80 aa):
MKSEVKDEVFRFYIVSPKWLLKVLEGSDKIELGRGYLITSDYNISKVEYRINTILGNCQRTFWDDVIHGISRYAIWESEQ